Protein 2F60 (pdb70)

Radius of gyration: 12.48 Å; Cα contacts (8 Å, |Δi|>4): 57; chains: 1; bounding box: 29×19×38 Å

Solvent-accessible surface area: 4800 Å² total; per-residue (Å²): 218,71,129,128,72,34,42,169,154,36,30,22,119,42,0,93,97,21,10,120,162,50,100,34,78,12,76,120,20,89,18,90,11,105,228,10,66,1,26,104,109,2,0,74,123,12,13,118,111,78,90,63,40,109,94,114,131,150,153,208

Nearest PDB structures (foldseek):
  2f60-assembly1_K  TM=1.017E+00  e=6.876E-11  Homo sapiens
  1zy8-assembly4_N  TM=9.567E-01  e=2.188E-06  Homo sapiens
  2f5z-assembly1_K  TM=9.675E-01  e=3.862E-06  Homo sapiens
  2f5z-assembly3_M  TM=9.482E-01  e=4.451E-06  Homo sapiens
  1w88-assembly1_I  TM=8.003E-01  e=3.423E-02  Geobacillus stearothermophilus

Foldseek 3Di:
DDDPPCLVVQEDPLLVVLCVVVVHDLVVWFQDDPPGRNDNVRSVVVVVVVVVVVVVVVVD

Secondary structure (DSSP, 8-state):
---TT-HHHHB-HHHHHHHHHTT--GGGS---SGGG-B-HHHHHHHHHHHHHHHHHHHH-

Sequence (60 aa):
EHIPGTLRRFRLSPAARRNILEKHSLDASQGTATGPRGIFTKEDALKLVQLKQTGKILEHHH

B-factor: mean 25.82, std 11.74, range [12.12, 65.96]

Structure (mmCIF, N/CA/C/O backbone):
data_2F60
#
_entry.id   2F60
#
_cell.length_a   36.845
_cell.length_b   36.845
_cell.length_c   191.542
_cell.angle_alpha   90.00
_cell.angle_beta   90.00
_cell.angle_gamma   120.00
#
_symmetry.space_group_name_H-M   'P 65 2 2'
#
loop_
_entity.id
_entity.type
_entity.pdbx_description
1 polymer 'Pyruvate dehydrogenase protein X component'
2 non-polymer GLYCEROL
3 water water
#
loop_
_atom_site.group_PDB
_atom_site.id
_atom_site.type_symbol
_atom_site.label_atom_id
_atom_site.label_alt_id
_atom_site.label_comp_id
_atom_site.label_asym_id
_atom_site.label_entity_id
_atom_site.label_seq_id
_atom_site.pdbx_PDB_ins_code
_atom_site.Cartn_x
_atom_site.Cartn_y
_atom_site.Cartn_z
_atom_site.occupancy
_atom_site.B_iso_or_equiv
_atom_site.auth_seq_id
_atom_site.auth_comp_id
_atom_site.auth_asym_id
_atom_site.auth_atom_id
_atom_site.pdbx_PDB_model_num
ATOM 1 N N . GLU A 1 2 ? 5.724 -19.892 13.458 1.00 40.00 121 GLU K N 1
ATOM 2 C CA . GLU A 1 2 ? 7.042 -20.574 13.218 1.00 37.58 121 GLU K CA 1
ATOM 3 C C . GLU A 1 2 ? 8.253 -19.709 13.610 1.00 36.92 121 GLU K C 1
ATOM 4 O O . GLU A 1 2 ? 9.217 -20.238 14.232 1.00 41.73 121 GLU K O 1
ATOM 10 N N . HIS A 1 3 ? 8.209 -18.413 13.289 1.00 33.59 122 HIS K N 1
ATOM 11 C CA . HIS A 1 3 ? 9.373 -17.565 13.634 1.00 34.25 122 HIS K CA 1
ATOM 12 C C . HIS A 1 3 ? 8.984 -16.425 14.538 1.00 37.56 122 HIS K C 1
ATOM 13 O O . HIS A 1 3 ? 7.819 -16.092 14.647 1.00 40.17 122 HIS K O 1
ATOM 20 N N . ILE A 1 4 ? 9.952 -15.822 15.220 1.00 33.73 123 ILE K N 1
ATOM 21 C CA . ILE A 1 4 ? 9.694 -14.685 16.062 1.00 33.45 123 ILE K CA 1
ATOM 22 C C . ILE A 1 4 ? 9.335 -13.520 15.148 1.00 35.19 123 ILE K C 1
ATOM 23 O O . ILE A 1 4 ? 9.958 -13.316 14.101 1.00 30.04 123 ILE K O 1
ATOM 28 N N . PRO A 1 5 ? 8.280 -12.736 15.467 1.00 34.69 124 PRO K N 1
ATOM 29 C CA . PRO A 1 5 ? 7.924 -11.604 14.597 1.00 32.47 124 PRO K CA 1
ATOM 30 C C . PRO A 1 5 ? 8.979 -10.617 14.355 1.00 32.63 124 PRO K C 1
ATOM 31 O O . PRO A 1 5 ? 9.727 -10.290 15.298 1.00 33.73 124 PRO K O 1
ATOM 35 N N . GLY A 1 6 ? 9.012 -10.065 13.133 1.00 30.13 125 GLY K N 1
ATOM 36 C CA . GLY A 1 6 ? 10.011 -9.063 12.832 1.00 29.23 125 GLY K CA 1
ATOM 37 C C . GLY A 1 6 ? 11.482 -9.507 12.592 1.00 25.05 125 GLY K C 1
ATOM 38 O O . GLY A 1 6 ? 12.369 -8.684 12.399 1.00 30.86 125 GLY K O 1
ATOM 39 N N . THR A 1 7 ? 11.623 -10.822 12.495 1.00 24.26 126 THR K N 1
ATOM 40 C CA . THR A 1 7 ? 12.961 -11.357 12.264 1.00 21.43 126 THR K CA 1
ATOM 41 C C . THR A 1 7 ? 13.260 -11.687 10.810 1.00 23.19 126 THR K C 1
ATOM 42 O O . THR A 1 7 ? 14.386 -12.076 10.522 1.00 20.01 126 THR K O 1
ATOM 46 N N . LEU A 1 8 ? 12.284 -11.541 9.905 1.00 21.64 127 LEU K N 1
ATOM 47 C CA . LEU A 1 8 ? 12.603 -11.884 8.520 1.00 20.01 127 LEU K CA 1
ATOM 48 C C . LEU A 1 8 ? 13.784 -11.112 7.956 1.00 19.05 127 LEU K C 1
ATOM 49 O O . LEU A 1 8 ? 14.633 -11.778 7.243 1.00 22.16 127 LEU K O 1
ATOM 54 N N A ARG A 1 9 ? 13.945 -9.821 8.242 0.49 20.62 128 ARG K N 1
ATOM 55 N N B ARG A 1 9 ? 13.949 -9.812 8.214 0.51 22.03 128 ARG K N 1
ATOM 56 C CA A ARG A 1 9 ? 15.047 -9.013 7.787 0.49 20.15 128 ARG K CA 1
ATOM 57 C CA B ARG A 1 9 ? 15.038 -9.045 7.664 0.51 24.80 128 ARG K CA 1
ATOM 58 C C A ARG A 1 9 ? 16.387 -9.754 8.065 0.49 20.16 128 ARG K C 1
ATOM 59 C C B ARG A 1 9 ? 16.412 -9.566 8.135 0.51 23.98 128 ARG K C 1
ATOM 60 O O A ARG A 1 9 ? 17.277 -9.856 7.244 0.49 18.82 128 ARG K O 1
ATOM 61 O O B ARG A 1 9 ? 17.416 -9.215 7.518 0.51 25.25 128 ARG K O 1
ATOM 76 N N . PHE A 1 10 ? 16.435 -10.359 9.237 1.00 19.64 129 PHE K N 1
ATOM 77 C CA . PHE A 1 10 ? 17.739 -10.945 9.726 1.00 19.38 129 PHE K CA 1
ATOM 78 C C . PHE A 1 10 ? 17.917 -12.345 9.231 1.00 17.70 129 PHE K C 1
ATOM 79 O O . PHE A 1 10 ? 19.040 -12.861 9.318 1.00 19.29 129 PHE K O 1
ATOM 87 N N . ARG A 1 11 ? 16.842 -12.971 8.718 1.00 16.14 130 ARG K N 1
ATOM 88 C CA . ARG A 1 11 ? 16.889 -14.358 8.223 1.00 14.90 130 ARG K CA 1
ATOM 89 C C . ARG A 1 11 ? 17.032 -14.439 6.717 1.00 12.12 130 ARG K C 1
ATOM 90 O O . ARG A 1 11 ? 17.182 -15.515 6.207 1.00 14.37 130 ARG K O 1
ATOM 98 N N . LEU A 1 12 ? 17.030 -13.293 6.059 1.00 15.64 131 LEU K N 1
ATOM 99 C CA . LEU A 1 12 ? 17.189 -13.285 4.599 1.00 14.39 131 LEU K CA 1
ATOM 100 C C . LEU A 1 12 ? 18.670 -13.616 4.215 1.00 14.92 131 LEU K C 1
ATOM 101 O O . LEU A 1 12 ? 19.549 -12.862 4.640 1.00 18.77 131 LEU K O 1
ATOM 106 N N . SER A 1 13 ? 18.883 -14.645 3.393 1.00 13.37 132 SER K N 1
ATOM 107 C CA . SER A 1 13 ? 20.251 -14.891 2.844 1.00 15.76 132 SER K CA 1
ATOM 108 C C . SER A 1 13 ? 20.600 -13.763 1.919 1.00 16.58 132 SER K C 1
ATOM 109 O O . SER A 1 13 ? 19.766 -13.042 1.296 1.00 15.22 132 SER K O 1
ATOM 112 N N . PRO A 1 14 ? 21.934 -13.486 1.731 1.00 16.01 133 PRO K N 1
ATOM 113 C CA . PRO A 1 14 ? 22.340 -12.440 0.822 1.00 13.09 133 PRO K CA 1
ATOM 114 C C . PRO A 1 14 ? 21.852 -12.733 -0.624 1.00 13.45 133 PRO K C 1
ATOM 115 O O . PRO A 1 14 ? 21.468 -11.779 -1.333 1.00 14.31 133 PRO K O 1
ATOM 119 N N . ALA A 1 15 ? 21.839 -13.985 -1.022 1.00 14.88 134 ALA K N 1
ATOM 120 C CA . ALA A 1 15 ? 21.356 -14.329 -2.401 1.00 13.77 134 ALA K CA 1
ATOM 121 C C . ALA A 1 15 ? 19.866 -13.990 -2.540 1.00 15.63 134 ALA K C 1
ATOM 122 O O . ALA A 1 15 ? 19.524 -13.342 -3.523 1.00 15.89 134 ALA K O 1
ATOM 124 N N . ALA A 1 16 ? 19.125 -14.334 -1.473 1.00 14.93 135 ALA K N 1
ATOM 125 C CA . ALA A 1 16 ? 17.725 -13.957 -1.572 1.00 14.07 135 ALA K CA 1
ATOM 126 C C . ALA A 1 16 ? 17.536 -12.488 -1.601 1.00 16.86 135 ALA K C 1
ATOM 127 O O . ALA A 1 16 ? 16.691 -11.960 -2.392 1.00 16.74 135 ALA K O 1
ATOM 129 N N A ARG A 1 17 ? 18.214 -11.756 -0.682 0.52 13.92 136 ARG K N 1
ATOM 130 N N B ARG A 1 17 ? 18.231 -11.702 -0.755 0.48 14.89 136 ARG K N 1
ATOM 131 C CA A ARG A 1 17 ? 18.043 -10.322 -0.648 0.52 15.66 136 ARG K CA 1
ATOM 132 C CA B ARG A 1 17 ? 18.091 -10.232 -0.796 0.48 15.28 136 ARG K CA 1
ATOM 133 C C A ARG A 1 17 ? 18.387 -9.649 -2.005 0.52 17.19 136 ARG K C 1
ATOM 134 C C B ARG A 1 17 ? 18.329 -9.695 -2.179 0.48 17.19 136 ARG K C 1
ATOM 135 O O A ARG A 1 17 ? 17.683 -8.671 -2.347 0.52 17.72 136 ARG K O 1
ATOM 136 O O B ARG A 1 17 ? 17.600 -8.892 -2.710 0.48 17.65 136 ARG K O 1
ATOM 151 N N . ASN A 1 18 ? 19.427 -10.126 -2.774 1.00 15.87 137 ASN K N 1
ATOM 152 C CA . ASN A 1 18 ? 19.754 -9.593 -4.048 1.00 17.34 137 ASN K CA 1
ATOM 153 C C . ASN A 1 18 ? 18.592 -9.894 -5.084 1.00 17.14 137 ASN K C 1
ATOM 154 O O . ASN A 1 18 ? 18.223 -8.975 -5.793 1.00 18.02 137 ASN K O 1
ATOM 159 N N . ILE A 1 19 ? 18.090 -11.125 -5.051 1.00 14.82 138 ILE K N 1
ATOM 160 C CA . ILE A 1 19 ? 17.007 -11.463 -6.011 1.00 16.60 138 ILE K CA 1
ATOM 161 C C . ILE A 1 19 ? 15.734 -10.632 -5.671 1.00 18.89 138 ILE K C 1
ATOM 162 O O . ILE A 1 19 ? 15.078 -10.037 -6.597 1.00 18.53 138 ILE K O 1
ATOM 167 N N . LEU A 1 20 ? 15.378 -10.549 -4.416 1.00 17.22 139 LEU K N 1
ATOM 168 C CA . LEU A 1 20 ? 14.154 -9.729 -4.057 1.00 14.94 139 LEU K CA 1
ATOM 169 C C . LEU A 1 20 ? 14.300 -8.306 -4.416 1.00 22.27 139 LEU K C 1
ATOM 170 O O . LEU A 1 20 ? 13.345 -7.663 -4.897 1.00 20.98 139 LEU K O 1
ATOM 175 N N . GLU A 1 21 ? 15.465 -7.697 -4.192 1.00 19.36 140 GLU K N 1
ATOM 176 C CA . GLU A 1 21 ? 15.616 -6.302 -4.578 1.00 18.68 140 GLU K CA 1
ATOM 177 C C . GLU A 1 21 ? 15.585 -6.153 -6.059 1.00 19.86 140 GLU K C 1
ATOM 178 O O . GLU A 1 21 ? 14.934 -5.166 -6.583 1.00 23.49 140 GLU K O 1
ATOM 184 N N . LYS A 1 22 ? 16.237 -7.037 -6.835 1.00 18.64 141 LYS K N 1
ATOM 185 C CA . LYS A 1 22 ? 16.335 -6.948 -8.319 1.00 21.14 141 LYS K CA 1
ATOM 186 C C . LYS A 1 22 ? 14.927 -6.950 -8.922 1.00 26.36 141 LYS K C 1
ATOM 187 O O . LYS A 1 22 ? 14.631 -6.200 -9.845 1.00 26.33 141 LYS K O 1
ATOM 193 N N . HIS A 1 23 ? 14.050 -7.702 -8.290 1.00 18.49 142 HIS K N 1
ATOM 194 C CA . HIS A 1 23 ? 12.676 -7.896 -8.854 1.00 18.49 142 HIS K CA 1
ATOM 195 C C . HIS A 1 23 ? 11.657 -7.170 -8.088 1.00 21.03 142 HIS K C 1
ATOM 196 O O . HIS A 1 23 ? 10.425 -7.359 -8.380 1.00 23.51 142 HIS K O 1
ATOM 203 N N . SER A 1 24 ? 12.005 -6.289 -7.146 1.00 19.79 143 SER K N 1
ATOM 204 C CA . SER A 1 24 ? 11.052 -5.558 -6.305 1.00 20.83 1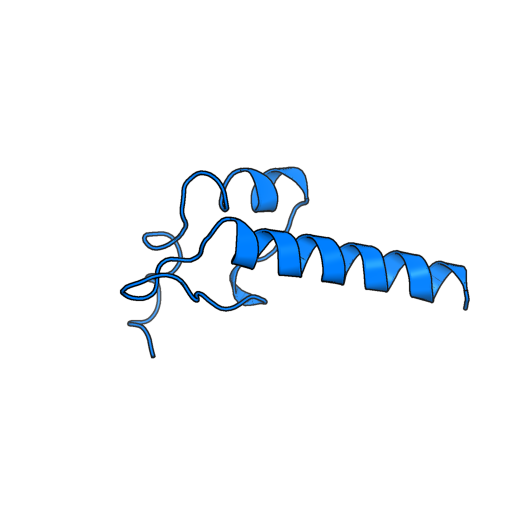43 SER K CA 1
ATOM 205 C C . SER A 1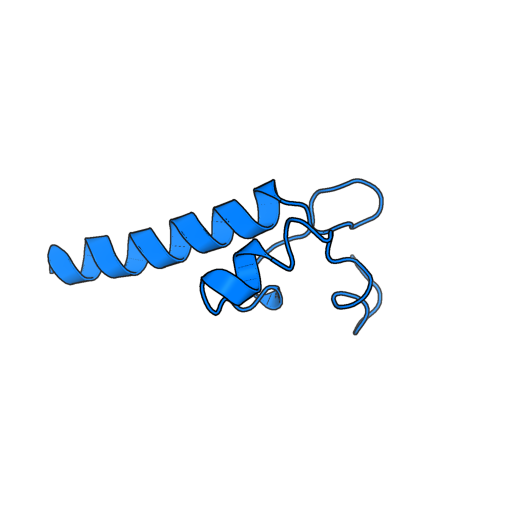 24 ? 10.006 -6.424 -5.710 1.00 25.91 143 SER K C 1
ATOM 206 O O . SER A 1 24 ? 8.789 -6.132 -5.810 1.00 26.13 143 SER K O 1
ATOM 209 N N . LEU A 1 25 ? 10.459 -7.463 -5.040 1.00 18.12 144 LEU K N 1
ATOM 210 C CA . LEU A 1 25 ? 9.566 -8.454 -4.380 1.00 17.85 144 LEU K CA 1
ATOM 211 C C . LEU A 1 25 ? 9.476 -8.282 -2.901 1.00 23.90 144 LEU K C 1
ATOM 212 O O . LEU A 1 25 ? 10.415 -7.912 -2.219 1.00 23.79 144 LEU K O 1
ATOM 217 N N . ASP A 1 26 ? 8.340 -8.752 -2.347 1.00 23.14 145 ASP K N 1
ATOM 218 C CA . ASP A 1 26 ? 8.005 -8.659 -0.938 1.00 27.57 145 ASP K CA 1
ATOM 219 C C . ASP A 1 26 ? 8.332 -10.023 -0.287 1.00 21.69 145 ASP K C 1
ATOM 220 O O . ASP A 1 26 ? 7.524 -10.955 -0.603 1.00 22.46 145 ASP K O 1
ATOM 225 N N . ALA A 1 27 ? 9.407 -10.237 0.478 1.00 20.52 146 ALA K N 1
ATOM 226 C CA . ALA A 1 27 ? 9.714 -11.527 1.039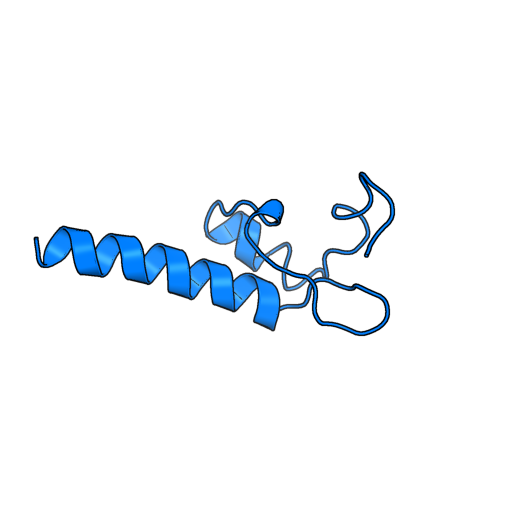 1.00 16.85 146 ALA K CA 1
ATOM 227 C C . ALA A 1 27 ? 8.631 -12.102 1.982 1.00 15.21 146 ALA K C 1
ATOM 228 O O . ALA A 1 27 ? 8.595 -13.282 2.254 1.00 18.98 146 ALA K O 1
ATOM 230 N N . SER A 1 28 ? 7.792 -11.158 2.472 1.00 21.39 147 SER K N 1
ATOM 231 C CA . SER A 1 28 ? 6.823 -11.715 3.407 1.00 22.81 147 SER K CA 1
ATOM 232 C C . SER A 1 28 ? 5.731 -12.550 2.679 1.00 17.86 147 SER K C 1
ATOM 233 O O . SER A 1 28 ? 4.985 -13.303 3.326 1.00 20.86 147 SER K O 1
ATOM 236 N N . GLN A 1 29 ? 5.715 -12.497 1.346 1.00 17.51 148 GLN K N 1
ATOM 237 C CA . GLN A 1 29 ? 4.770 -13.345 0.549 1.00 17.60 148 GLN K CA 1
ATOM 238 C C . GLN A 1 29 ? 5.349 -14.735 0.320 1.00 16.12 148 GLN K C 1
ATOM 239 O O . GLN A 1 29 ? 4.709 -15.679 -0.164 1.00 15.85 148 GLN K O 1
ATOM 245 N N . GLY A 1 30 ? 6.663 -14.895 0.688 1.00 15.50 149 GLY K N 1
ATOM 246 C CA . GLY A 1 30 ? 7.291 -16.194 0.544 1.00 15.34 149 GLY K CA 1
ATOM 247 C C . GLY A 1 30 ? 7.371 -16.963 1.861 1.00 18.37 149 GLY K C 1
ATOM 248 O O . GLY A 1 30 ? 6.611 -16.572 2.832 1.00 19.41 149 GLY K O 1
ATOM 249 N N . THR A 1 31 ? 8.011 -18.105 1.865 1.00 15.92 150 THR K N 1
ATOM 250 C CA . THR A 1 31 ? 8.251 -18.852 3.094 1.00 15.57 150 THR K CA 1
ATOM 251 C C . THR A 1 31 ? 9.738 -19.177 3.209 1.00 16.95 150 THR K C 1
ATOM 252 O O . THR A 1 31 ? 10.394 -19.302 2.149 1.00 17.51 150 THR K O 1
ATOM 256 N N . ALA A 1 32 ? 10.222 -19.217 4.434 1.00 17.59 151 ALA K N 1
ATOM 257 C CA . ALA A 1 32 ? 11.662 -19.554 4.639 1.00 16.66 151 ALA K CA 1
ATOM 258 C C . ALA A 1 32 ? 11.782 -21.033 4.813 1.00 17.54 151 ALA K C 1
ATOM 259 O O . ALA A 1 32 ? 11.261 -21.580 5.793 1.00 22.64 151 ALA K O 1
ATOM 261 N N . THR A 1 33 ? 12.534 -21.688 3.989 1.00 17.60 152 THR K N 1
ATOM 262 C CA . THR A 1 33 ? 12.657 -23.123 4.086 1.00 18.24 152 THR K CA 1
ATOM 263 C C . THR A 1 33 ? 14.045 -23.633 4.378 1.00 19.80 152 THR K C 1
ATOM 264 O O . THR A 1 33 ? 14.295 -24.867 4.300 1.00 22.70 152 THR K O 1
ATOM 268 N N . GLY A 1 34 ? 14.984 -22.689 4.566 1.00 19.54 153 GLY K N 1
ATOM 269 C CA . GLY A 1 34 ? 16.340 -23.161 4.934 1.00 19.81 153 GLY K CA 1
ATOM 270 C C . GLY A 1 34 ? 16.392 -23.546 6.394 1.00 20.61 153 GLY K C 1
ATOM 271 O O . GLY A 1 34 ? 15.504 -23.365 7.170 1.00 20.68 153 GLY K O 1
ATOM 272 N N . PRO A 1 35 ? 17.548 -24.099 6.821 1.00 25.19 154 PRO K N 1
ATOM 273 C CA . PRO A 1 35 ? 17.739 -24.509 8.193 1.00 25.32 154 PRO K CA 1
ATOM 274 C C . PRO A 1 35 ? 17.525 -23.318 9.137 1.00 22.28 154 PRO K C 1
ATOM 275 O O . PRO A 1 35 ? 17.901 -22.192 8.885 1.00 22.16 154 PRO K O 1
ATOM 279 N N . A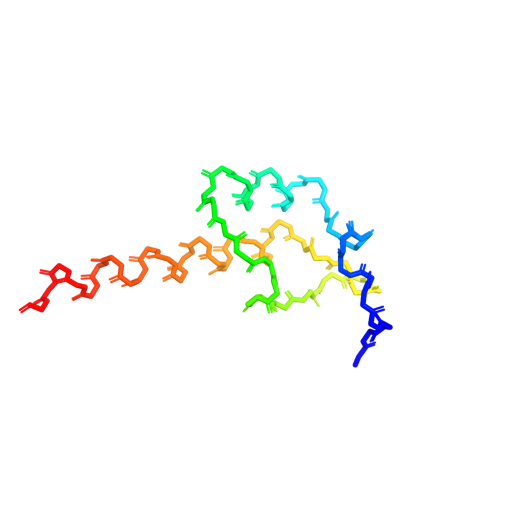RG A 1 36 ? 16.857 -23.567 10.256 1.00 24.25 155 ARG K N 1
ATOM 280 C CA . ARG A 1 36 ? 16.550 -22.582 11.273 1.00 25.19 155 ARG K CA 1
ATOM 281 C C . ARG A 1 36 ? 15.859 -21.324 10.802 1.00 19.54 155 ARG K C 1
ATOM 282 O O . ARG A 1 36 ? 16.030 -20.245 11.296 1.00 24.62 155 ARG K O 1
ATOM 290 N N . GLY A 1 37 ? 15.049 -21.542 9.755 1.00 22.02 156 GLY K N 1
ATOM 291 C CA . GLY A 1 37 ? 14.246 -20.475 9.274 1.00 19.78 156 GLY K CA 1
ATOM 292 C C . GLY A 1 37 ? 14.871 -19.442 8.314 1.00 17.08 156 GLY K C 1
ATOM 293 O O . GLY A 1 37 ? 14.399 -18.338 8.178 1.00 16.69 156 GLY K O 1
ATOM 294 N N . ILE A 1 38 ? 16.050 -19.813 7.819 1.00 16.01 157 ILE K N 1
ATOM 295 C CA . ILE A 1 38 ? 16.677 -18.929 6.839 1.00 16.75 157 ILE K CA 1
ATOM 296 C C . ILE A 1 38 ? 15.882 -18.904 5.503 1.00 13.14 157 ILE K C 1
ATOM 297 O O . ILE A 1 38 ? 15.441 -19.924 5.015 1.00 15.48 157 ILE K O 1
ATOM 302 N N . PHE A 1 39 ? 15.750 -17.713 4.943 1.00 13.71 158 PHE K N 1
ATOM 303 C CA . PHE A 1 39 ? 15.030 -17.527 3.674 1.00 14.11 158 PHE K CA 1
ATOM 304 C C . PHE A 1 39 ? 16.096 -17.599 2.566 1.00 14.23 158 PHE K C 1
ATOM 305 O O . PHE A 1 39 ? 16.931 -16.675 2.444 1.00 14.79 158 PHE K O 1
ATOM 313 N N . THR A 1 40 ? 15.993 -18.680 1.811 1.00 14.21 159 THR K N 1
ATOM 314 C CA . THR A 1 40 ? 17.097 -19.042 0.897 1.00 13.22 159 THR K CA 1
ATOM 315 C C . THR A 1 40 ? 16.948 -18.483 -0.479 1.00 16.00 159 THR K C 1
ATOM 316 O O . THR A 1 40 ? 15.917 -17.833 -0.868 1.00 14.14 159 THR K O 1
ATOM 320 N N . LYS A 1 41 ? 17.992 -18.635 -1.322 1.00 13.94 160 LYS K N 1
ATOM 321 C CA . LYS A 1 41 ? 17.902 -18.236 -2.725 1.00 14.34 160 LYS K CA 1
ATOM 322 C C . LYS A 1 41 ? 16.663 -18.913 -3.385 1.00 14.43 160 LYS K C 1
ATOM 323 O O . LYS A 1 41 ? 15.951 -18.217 -4.124 1.00 16.67 160 LYS K O 1
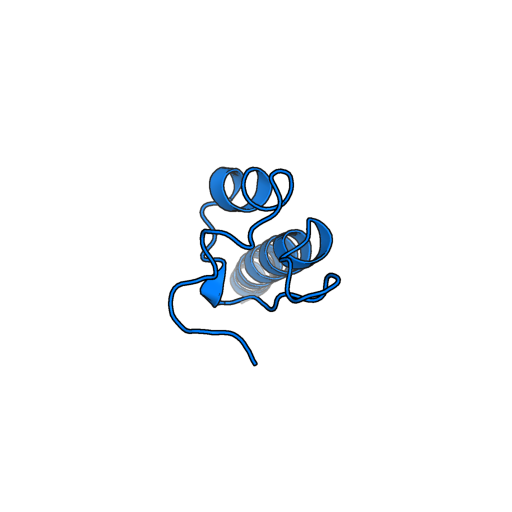ATOM 329 N N . GLU A 1 42 ? 16.462 -20.184 -3.093 1.00 14.89 161 GLU K N 1
ATOM 330 C CA . G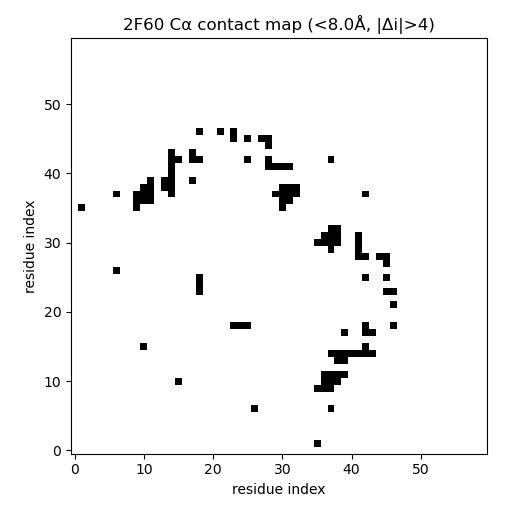LU A 1 42 ? 15.361 -20.918 -3.754 1.00 16.07 161 GLU K CA 1
ATOM 331 C C . GLU A 1 42 ? 14.045 -20.309 -3.265 1.00 15.68 161 GLU K C 1
ATOM 332 O O . GLU A 1 42 ? 13.076 -20.223 -4.069 1.00 17.10 161 GLU K O 1
ATOM 338 N N . ASP A 1 43 ? 13.959 -19.898 -2.017 1.00 13.43 162 ASP K N 1
ATOM 339 C CA . ASP A 1 43 ? 12.682 -19.253 -1.541 1.00 14.00 162 ASP K CA 1
ATOM 340 C C . ASP A 1 43 ? 12.439 -17.991 -2.291 1.00 15.72 162 ASP K C 1
ATOM 341 O O . ASP A 1 43 ? 11.257 -17.617 -2.618 1.00 15.42 162 ASP K O 1
ATOM 346 N N . ALA A 1 44 ? 13.447 -17.137 -2.585 1.00 15.09 163 ALA K N 1
ATOM 347 C CA . ALA A 1 44 ? 13.214 -15.907 -3.379 1.00 12.79 163 ALA K CA 1
ATOM 348 C C . ALA A 1 44 ? 12.899 -16.275 -4.833 1.00 13.73 163 ALA K C 1
ATOM 349 O O . ALA A 1 44 ? 12.071 -15.576 -5.441 1.00 15.67 163 ALA K O 1
ATOM 351 N N . LEU A 1 45 ? 13.548 -17.326 -5.384 1.00 14.60 164 LEU K N 1
ATOM 352 C CA . LEU A 1 45 ? 13.219 -17.660 -6.812 1.00 15.48 164 LEU K CA 1
ATOM 353 C C . LEU A 1 45 ? 11.750 -18.112 -6.946 1.00 17.20 164 LEU K C 1
ATOM 354 O O . LEU A 1 45 ? 11.112 -17.873 -8.020 1.00 17.38 164 LEU K O 1
ATOM 359 N N . LYS A 1 46 ? 11.203 -18.634 -5.880 1.00 14.27 165 LYS K N 1
ATOM 360 C CA . LYS A 1 46 ? 9.737 -19.046 -5.993 1.00 13.75 165 LYS K CA 1
ATOM 361 C C . LYS A 1 46 ? 8.960 -17.749 -6.169 1.00 15.92 165 LYS K C 1
ATOM 362 O O . LYS A 1 46 ? 7.885 -17.741 -6.853 1.00 15.52 165 LYS K O 1
ATOM 368 N N . LEU A 1 47 ? 9.321 -16.626 -5.498 1.00 13.66 166 LEU K N 1
ATOM 369 C CA . LEU A 1 47 ? 8.608 -15.368 -5.679 1.00 14.86 166 LEU K CA 1
ATOM 370 C C . LEU A 1 47 ? 8.823 -14.754 -7.083 1.00 13.77 166 LEU K C 1
ATOM 371 O O . LEU A 1 47 ? 7.937 -14.091 -7.621 1.00 14.89 166 LEU K O 1
ATOM 376 N N . VAL A 1 48 ? 10.046 -14.948 -7.643 1.00 12.89 167 VAL K N 1
ATOM 377 C CA . VAL A 1 48 ? 10.249 -14.526 -9.016 1.00 14.39 167 VAL K CA 1
ATOM 378 C C . VAL A 1 48 ? 9.236 -15.357 -9.930 1.00 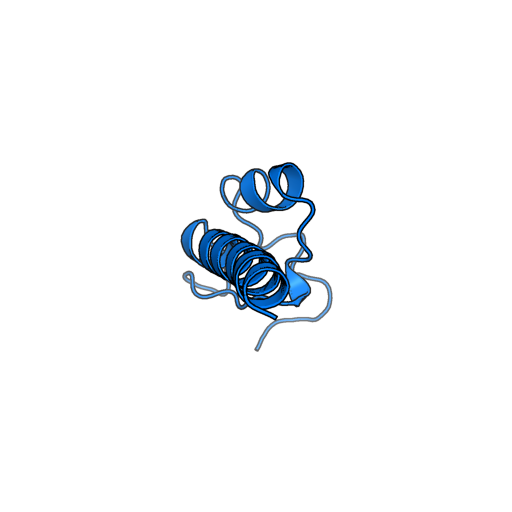13.61 167 VAL K C 1
ATOM 379 O O . VAL A 1 48 ? 8.648 -14.647 -10.836 1.00 14.15 167 VAL K O 1
ATOM 383 N N . GLN A 1 49 ? 9.135 -16.634 -9.710 1.00 14.30 168 GLN K N 1
ATOM 384 C CA . GLN A 1 49 ? 8.248 -17.507 -10.597 1.00 13.19 168 GLN K CA 1
ATOM 385 C C . GLN A 1 49 ? 6.844 -17.046 -10.402 1.00 15.12 168 GLN K C 1
ATOM 386 O O . GLN A 1 49 ? 6.067 -16.983 -11.392 1.00 17.05 168 GLN K O 1
ATOM 392 N N . LEU A 1 50 ? 6.456 -16.648 -9.172 1.00 13.84 169 LEU K N 1
ATOM 393 C CA . LEU A 1 50 ? 5.058 -16.193 -8.971 1.00 13.32 169 LEU K CA 1
ATOM 394 C C . LEU A 1 50 ? 4.836 -14.862 -9.687 1.00 17.02 169 LEU K C 1
ATOM 395 O O . LEU A 1 50 ? 3.758 -14.623 -10.305 1.00 15.84 169 LEU K O 1
ATOM 400 N N . LYS A 1 51 ? 5.783 -13.906 -9.678 1.00 14.04 170 LYS K N 1
ATOM 401 C CA . LYS A 1 51 ? 5.599 -12.661 -10.391 1.00 14.29 170 LYS K CA 1
ATOM 402 C C . LYS A 1 51 ? 5.507 -12.975 -11.910 1.00 15.39 170 LYS K C 1
ATOM 403 O O . LYS A 1 51 ? 4.660 -12.382 -12.594 1.00 14.93 170 LYS K O 1
ATOM 409 N N . GLN A 1 52 ? 6.406 -13.848 -12.411 1.00 13.40 171 GLN K N 1
ATOM 410 C CA . GLN A 1 52 ? 6.296 -14.194 -13.849 1.00 12.67 171 GLN K CA 1
ATOM 411 C C . GLN A 1 52 ? 4.903 -14.785 -14.167 1.00 16.61 171 GLN K C 1
ATOM 412 O O . GLN A 1 52 ? 4.369 -14.468 -15.245 1.00 17.12 171 GLN K O 1
ATOM 418 N N . THR A 1 53 ? 4.390 -15.608 -13.254 1.00 15.02 172 THR K N 1
ATOM 419 C CA . THR A 1 53 ? 3.047 -16.226 -13.486 1.00 15.18 172 THR K CA 1
ATOM 420 C C . THR A 1 53 ? 2.035 -15.160 -13.603 1.00 18.83 172 THR K C 1
ATOM 421 O O . THR A 1 53 ? 1.184 -15.292 -14.550 1.00 17.18 172 THR K O 1
ATOM 425 N N . GLY A 1 54 ? 2.029 -14.109 -12.781 1.00 15.61 173 GLY K N 1
ATOM 426 C CA . GLY A 1 54 ? 1.027 -13.060 -12.900 1.00 14.86 173 GLY K CA 1
ATOM 427 C C . GLY A 1 54 ? 1.126 -12.405 -14.249 1.00 17.79 173 GLY K C 1
ATOM 428 O O . GLY A 1 54 ? 0.100 -12.152 -14.891 1.00 19.47 173 GLY K O 1
ATOM 429 N N . LYS A 1 55 ? 2.339 -12.151 -14.723 1.00 18.12 174 LYS K N 1
ATOM 430 C CA . LYS A 1 55 ? 2.476 -11.447 -16.046 1.00 17.91 174 LYS K CA 1
ATOM 431 C C . LYS A 1 55 ? 2.027 -12.379 -17.161 1.00 21.39 174 LYS K C 1
ATOM 432 O O . LYS A 1 55 ? 1.377 -11.901 -18.151 1.00 22.64 174 LYS K O 1
ATOM 438 N N . ILE A 1 56 ? 2.345 -13.655 -17.112 1.00 16.44 175 ILE K N 1
ATOM 439 C CA . ILE A 1 56 ? 1.980 -14.598 -18.185 1.00 15.84 175 ILE K CA 1
ATOM 440 C C . ILE A 1 56 ? 0.464 -14.726 -18.220 1.00 21.51 175 ILE K C 1
A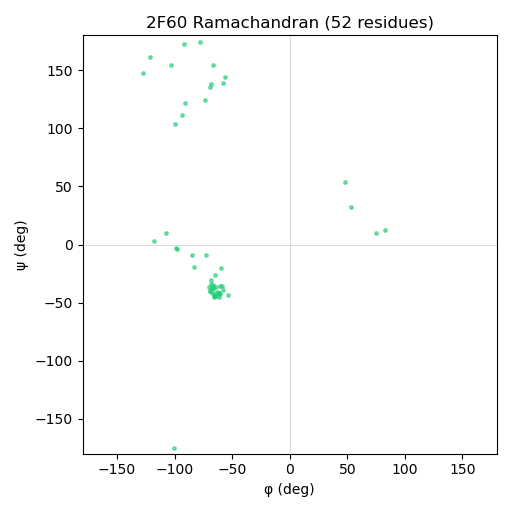TOM 441 O O . ILE A 1 56 ? -0.128 -14.734 -19.315 1.00 22.52 175 ILE K O 1
ATOM 446 N N . LEU A 1 57 ? -0.196 -14.851 -17.084 1.00 19.57 176 LEU K N 1
ATOM 447 C CA . LEU A 1 57 ? -1.708 -14.958 -17.109 1.00 18.78 176 LEU K CA 1
ATOM 448 C C . LEU A 1 57 ? -2.316 -13.668 -17.597 1.00 26.00 176 LEU K C 1
ATOM 449 O O . LEU A 1 57 ? -3.344 -13.727 -18.318 1.00 25.72 176 LEU K O 1
ATOM 454 N N . GLU A 1 58 ? -1.764 -12.504 -17.306 1.00 24.15 177 GLU K N 1
ATOM 455 C CA . GLU A 1 58 ? -2.378 -11.247 -17.736 1.00 25.93 177 GLU K CA 1
ATOM 456 C C . GLU A 1 58 ? -2.244 -11.254 -19.228 1.00 28.50 177 GLU K C 1
ATOM 457 O O . GLU A 1 58 ? -3.163 -10.820 -19.957 1.00 32.19 177 GLU K O 1
ATOM 463 N N . HIS A 1 59 ? -1.126 -11.760 -19.711 1.00 26.01 178 HIS K N 1
ATOM 464 C CA . HIS A 1 59 ? -0.975 -11.719 -21.175 1.00 28.38 178 HIS K CA 1
ATOM 465 C C . HIS A 1 59 ? -1.938 -12.648 -21.901 1.00 28.65 178 HIS K C 1
ATOM 466 O O . HIS A 1 59 ? -2.357 -12.333 -23.048 1.00 35.34 178 HIS K O 1
ATOM 473 N N . HIS A 1 60 ? -2.329 -13.743 -21.315 1.00 31.42 179 HIS K N 1
ATOM 474 C CA . HIS A 1 60 ? -3.219 -14.671 -21.961 1.00 31.09 179 HIS K CA 1
ATOM 475 C C . HIS A 1 60 ? -4.673 -14.247 -21.807 1.00 40.91 179 HIS K C 1
ATOM 476 O O . HIS A 1 60 ? -5.517 -14.660 -22.611 1.00 43.76 179 HIS K O 1
ATOM 483 N N . HIS A 1 61 ? -4.948 -13.394 -20.831 1.00 46.26 180 HIS K N 1
ATOM 484 C CA . HIS A 1 61 ? -6.315 -12.887 -20.575 1.00 52.40 180 HIS K CA 1
ATOM 485 C C . HIS A 1 61 ? -6.700 -11.824 -21.674 1.00 57.94 180 HIS K C 1
ATOM 486 O O . HIS A 1 61 ? -7.800 -11.954 -22.288 1.00 60.41 180 HIS K O 1
#